Protein AF-A0ABD5DFQ3-F1 (afdb_monomer)

Structure (mmCIF, N/CA/C/O backbone):
data_AF-A0ABD5DFQ3-F1
#
_entry.id   AF-A0ABD5DFQ3-F1
#
loop_
_atom_site.group_PDB
_atom_site.id
_atom_site.type_symbol
_atom_site.label_atom_id
_atom_site.label_alt_id
_atom_site.label_comp_id
_atom_site.label_asym_id
_atom_site.label_entity_id
_atom_site.label_seq_id
_atom_site.pdbx_PDB_ins_code
_atom_site.Cartn_x
_atom_site.Cartn_y
_atom_site.Cartn_z
_atom_site.occupancy
_atom_site.B_iso_or_equiv
_atom_site.auth_seq_id
_atom_site.auth_comp_id
_atom_site.auth_asym_id
_atom_site.auth_atom_id
_atom_site.pdbx_PDB_model_num
ATOM 1 N N . MET A 1 1 ? -40.551 4.081 36.356 1.00 45.16 1 MET A N 1
ATOM 2 C CA . MET A 1 1 ? -39.791 3.061 35.598 1.00 45.16 1 MET A CA 1
ATOM 3 C C . MET A 1 1 ? -38.419 3.637 35.269 1.00 45.16 1 MET A C 1
ATOM 5 O O . MET A 1 1 ? -38.332 4.541 34.450 1.00 45.16 1 MET A O 1
ATOM 9 N N . THR A 1 2 ? -37.364 3.218 35.971 1.00 48.28 2 THR A N 1
ATOM 10 C CA . THR A 1 2 ? -35.997 3.707 35.734 1.00 48.28 2 THR A CA 1
ATOM 11 C C . THR A 1 2 ? -35.365 2.911 34.593 1.00 48.28 2 THR A C 1
ATOM 13 O O . THR A 1 2 ? -35.212 1.694 34.665 1.00 48.28 2 THR A O 1
ATOM 16 N N . ASN A 1 3 ? -35.047 3.597 33.496 1.00 50.91 3 ASN A N 1
ATOM 17 C CA . ASN A 1 3 ? -34.433 3.001 32.316 1.00 50.91 3 ASN A CA 1
ATOM 18 C C . ASN A 1 3 ? -32.959 2.700 32.644 1.00 50.91 3 ASN A C 1
ATOM 20 O O . ASN A 1 3 ? -32.135 3.614 32.719 1.00 50.91 3 ASN A O 1
ATOM 24 N N . LYS A 1 4 ? -32.627 1.433 32.925 1.00 52.06 4 LYS A N 1
ATOM 25 C CA . LYS A 1 4 ? -31.233 1.004 33.089 1.00 52.06 4 LYS A CA 1
ATOM 26 C C . LYS A 1 4 ? -30.548 1.134 31.728 1.00 52.06 4 LYS A C 1
ATOM 28 O O . LYS A 1 4 ? -30.730 0.286 30.862 1.00 52.06 4 LYS A O 1
ATOM 33 N N . LYS A 1 5 ? -29.755 2.192 31.536 1.00 56.19 5 LYS A N 1
ATOM 34 C CA . LYS A 1 5 ? -28.779 2.240 30.444 1.00 56.19 5 LYS A CA 1
ATOM 35 C C . LYS A 1 5 ? -27.750 1.148 30.717 1.00 56.19 5 LYS A C 1
ATOM 37 O O . LYS A 1 5 ? -26.864 1.325 31.545 1.00 56.19 5 LYS A O 1
ATOM 42 N N . THR A 1 6 ? -27.912 0.003 30.067 1.00 56.16 6 THR A N 1
ATOM 43 C CA . THR A 1 6 ? -26.912 -1.062 30.051 1.00 56.16 6 THR A CA 1
ATOM 44 C C . THR A 1 6 ? -25.659 -0.514 29.378 1.00 56.16 6 THR A C 1
ATOM 46 O O . THR A 1 6 ? -25.600 -0.396 28.155 1.00 56.16 6 THR A O 1
ATOM 49 N N . THR A 1 7 ? -24.669 -0.115 30.172 1.00 61.84 7 THR A N 1
ATOM 50 C CA . THR A 1 7 ? -23.345 0.264 29.680 1.00 61.84 7 THR A CA 1
ATOM 51 C C . THR A 1 7 ? -22.667 -1.013 29.189 1.00 61.84 7 THR A C 1
ATOM 53 O O . THR A 1 7 ? -22.130 -1.781 29.984 1.00 61.84 7 THR A O 1
ATOM 56 N N . ALA A 1 8 ? -22.781 -1.305 27.891 1.00 65.81 8 ALA A N 1
ATOM 57 C CA . ALA A 1 8 ? -22.115 -2.449 27.281 1.00 65.81 8 ALA A CA 1
ATOM 58 C C . ALA A 1 8 ? -20.598 -2.332 27.505 1.00 65.81 8 ALA A C 1
ATOM 60 O O . ALA A 1 8 ? -20.009 -1.281 27.244 1.00 65.81 8 ALA A O 1
ATOM 61 N N . ALA A 1 9 ? -19.981 -3.397 28.020 1.00 70.62 9 ALA A N 1
ATOM 62 C CA . ALA A 1 9 ? -18.538 -3.457 28.208 1.00 70.62 9 ALA A CA 1
ATOM 63 C C . ALA A 1 9 ? -17.818 -3.254 26.857 1.00 70.62 9 ALA A C 1
ATOM 65 O O . ALA A 1 9 ? -18.304 -3.745 25.833 1.00 70.62 9 ALA A O 1
ATOM 66 N N . PRO A 1 10 ? -16.680 -2.535 26.823 1.00 68.00 10 PRO A N 1
ATOM 67 C CA . PRO A 1 10 ? -15.919 -2.357 25.593 1.00 68.00 10 PRO A CA 1
ATOM 68 C C . PRO A 1 10 ? -15.482 -3.724 25.053 1.00 68.00 10 PRO A C 1
ATOM 70 O O . PRO A 1 10 ? -14.896 -4.527 25.776 1.00 68.00 10 PRO A O 1
ATOM 73 N N . LEU A 1 11 ? -15.796 -3.992 23.783 1.00 71.62 11 LEU A N 1
ATOM 74 C CA . LEU A 1 11 ? -15.444 -5.250 23.122 1.00 71.62 11 LEU A CA 1
ATOM 75 C C . LEU A 1 11 ? -13.910 -5.441 23.081 1.00 71.62 11 LEU A C 1
ATOM 77 O O . LEU A 1 11 ? -13.184 -4.452 22.925 1.00 71.62 11 LEU A O 1
ATOM 81 N N . PRO A 1 12 ? -13.401 -6.685 23.175 1.00 77.38 12 PRO A N 1
ATOM 82 C CA . PRO A 1 12 ? -11.977 -6.994 23.047 1.00 77.38 12 PRO A CA 1
ATOM 83 C C . PRO A 1 12 ? -11.408 -6.568 21.684 1.00 77.38 12 PRO A C 1
ATOM 85 O O . PRO A 1 12 ? -12.074 -6.655 20.653 1.00 77.38 12 PRO A O 1
ATOM 88 N N . LEU A 1 13 ? -10.136 -6.148 21.664 1.00 70.56 13 LEU A N 1
ATOM 89 C CA . LEU A 1 13 ? -9.475 -5.585 20.476 1.00 70.56 13 LEU A CA 1
ATOM 90 C C . LEU A 1 13 ? -9.475 -6.522 19.252 1.00 70.56 13 LEU A C 1
ATOM 92 O O . LEU A 1 13 ? -9.547 -6.050 18.118 1.00 70.56 13 LEU A O 1
ATOM 96 N N . TRP A 1 14 ? -9.458 -7.840 19.477 1.00 71.75 14 TRP A N 1
ATOM 97 C CA . TRP A 1 14 ? -9.527 -8.851 18.417 1.00 71.75 14 TRP A CA 1
ATOM 98 C C . TRP A 1 14 ? -10.852 -8.803 17.640 1.00 71.75 14 TRP A C 1
ATOM 100 O O . TRP A 1 14 ? -10.868 -9.063 16.444 1.00 71.75 14 TRP A O 1
ATOM 110 N N . GLN A 1 15 ? -11.975 -8.404 18.247 1.00 75.06 15 GLN A N 1
ATOM 111 C CA . GLN A 1 15 ? -13.241 -8.286 17.504 1.00 75.06 15 GLN A CA 1
ATOM 112 C C . GLN A 1 15 ? -13.232 -7.153 16.466 1.00 75.06 15 GLN A C 1
ATOM 114 O O . GL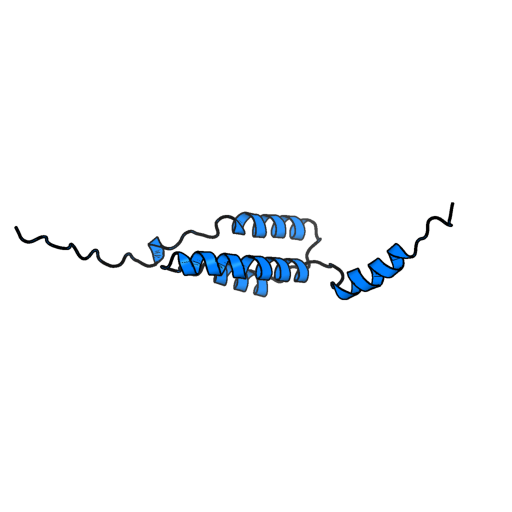N A 1 15 ? -14.053 -7.160 15.551 1.00 75.06 15 GLN A O 1
ATOM 119 N N . TYR A 1 16 ? -12.286 -6.212 16.558 1.00 72.25 16 TYR A N 1
ATOM 120 C CA . TYR A 1 16 ? -12.082 -5.171 15.544 1.00 72.25 16 TYR A CA 1
ATOM 121 C C . TYR A 1 16 ? -11.104 -5.595 14.438 1.00 72.25 16 TYR A C 1
ATOM 123 O O . TYR A 1 16 ? -10.872 -4.832 13.496 1.00 72.25 16 TYR A O 1
ATOM 131 N N . TRP A 1 17 ? -10.529 -6.802 14.509 1.00 73.81 17 TRP A N 1
ATOM 132 C CA . TRP A 1 17 ? -9.767 -7.362 13.398 1.00 73.81 17 TRP A CA 1
ATOM 133 C C . TRP A 1 17 ? -10.706 -7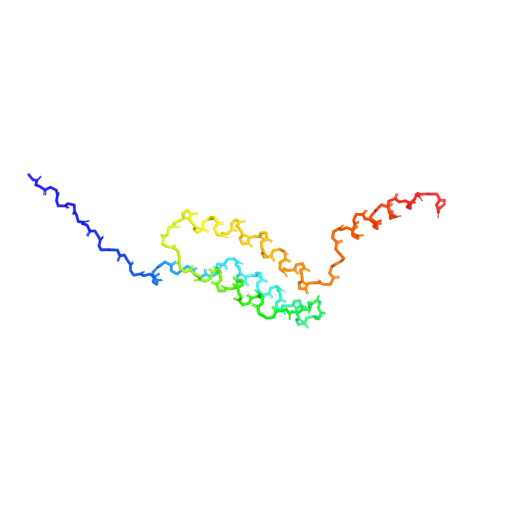.730 12.254 1.00 73.81 17 TRP A C 1
ATOM 135 O O . TRP A 1 17 ? -11.443 -8.708 12.305 1.00 73.81 17 TRP A O 1
ATOM 145 N N . ARG A 1 18 ? -10.651 -6.932 11.188 1.00 72.94 18 ARG A N 1
ATOM 146 C CA . ARG A 1 18 ? -11.404 -7.151 9.943 1.00 72.94 18 ARG A CA 1
ATOM 147 C C . ARG A 1 18 ? -10.559 -7.759 8.821 1.00 72.94 18 ARG A C 1
ATOM 149 O O . ARG A 1 18 ? -11.018 -7.864 7.689 1.00 72.94 18 ARG A O 1
ATOM 156 N N . GLY A 1 19 ? -9.323 -8.150 9.136 1.00 78.62 19 GLY A N 1
ATOM 157 C CA . GLY A 1 19 ? -8.350 -8.639 8.164 1.00 78.62 19 GLY A CA 1
ATOM 158 C C . GLY A 1 19 ? -7.912 -7.573 7.152 1.00 78.62 19 GLY A C 1
ATOM 159 O O . GLY A 1 19 ? -8.160 -6.376 7.319 1.00 78.62 19 GLY A O 1
ATOM 160 N N . LEU A 1 20 ? -7.240 -8.025 6.090 1.00 80.31 20 LEU A N 1
ATOM 161 C CA . LEU A 1 20 ? -6.732 -7.165 5.013 1.00 80.31 20 LEU A CA 1
ATOM 162 C C . LEU A 1 20 ? -7.818 -6.710 4.020 1.00 80.31 20 LEU A C 1
ATOM 164 O O . LEU A 1 20 ? -7.622 -5.728 3.305 1.00 80.31 20 LEU A O 1
ATOM 168 N N . GLY A 1 21 ? -8.953 -7.413 3.942 1.00 86.00 21 GLY A N 1
ATOM 169 C CA . GLY A 1 21 ? -9.992 -7.139 2.945 1.00 86.00 21 GLY A CA 1
ATOM 170 C C . GLY A 1 21 ? -9.438 -7.164 1.514 1.00 86.00 21 GLY A C 1
ATOM 171 O O . GLY A 1 21 ? -8.743 -8.107 1.131 1.00 86.00 21 GLY A O 1
ATOM 172 N N . GLY A 1 22 ? -9.705 -6.105 0.741 1.00 86.19 22 GLY A N 1
ATOM 173 C CA . GLY A 1 22 ? -9.238 -5.959 -0.646 1.00 86.19 22 GLY A CA 1
ATOM 174 C C . GLY A 1 22 ? -7.713 -5.919 -0.819 1.00 86.19 22 GLY A C 1
ATOM 175 O O . GLY A 1 22 ? -7.217 -6.235 -1.897 1.00 86.19 22 GLY A O 1
ATOM 176 N N . TRP A 1 23 ? -6.946 -5.630 0.239 1.00 90.88 23 TRP A N 1
ATOM 177 C CA . TRP A 1 23 ? -5.480 -5.651 0.183 1.00 90.88 23 TRP A CA 1
ATOM 178 C C . TRP A 1 23 ? -4.899 -7.047 -0.069 1.00 90.88 23 TRP A C 1
ATOM 180 O O . TRP A 1 23 ? -3.777 -7.151 -0.554 1.00 90.88 23 TRP A O 1
ATOM 190 N N . ASN A 1 24 ? -5.653 -8.122 0.189 1.00 91.69 24 ASN A N 1
ATOM 191 C CA . ASN A 1 24 ? -5.220 -9.472 -0.185 1.00 91.69 24 ASN A CA 1
ATOM 192 C C . ASN A 1 24 ? -4.988 -9.590 -1.697 1.00 91.69 24 ASN A C 1
ATOM 194 O O . ASN A 1 24 ? -3.995 -10.173 -2.122 1.00 91.69 2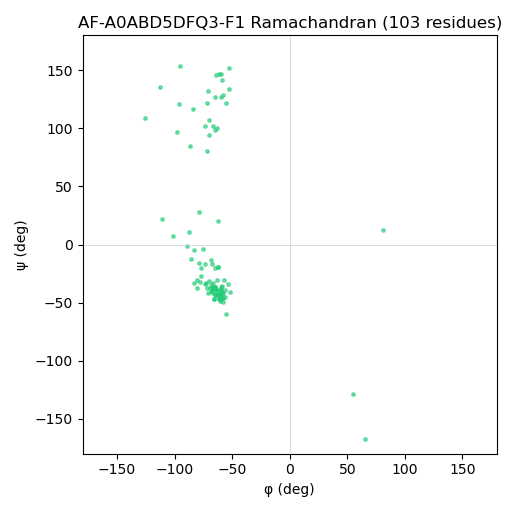4 ASN A O 1
ATOM 198 N N . PHE A 1 25 ? -5.867 -8.987 -2.506 1.00 92.62 25 PHE A N 1
ATOM 199 C CA . PHE A 1 25 ? -5.728 -8.994 -3.960 1.00 92.62 25 PHE A CA 1
ATOM 200 C C . PHE A 1 25 ? -4.457 -8.259 -4.405 1.00 92.62 25 PHE A C 1
ATOM 202 O O . PHE A 1 25 ? -3.733 -8.752 -5.262 1.00 92.62 25 PHE A O 1
ATOM 209 N N . TYR A 1 26 ? -4.130 -7.133 -3.761 1.00 91.69 26 TYR A N 1
ATOM 210 C CA . TYR A 1 26 ? -2.887 -6.399 -4.013 1.00 91.69 26 TYR A CA 1
ATOM 211 C C . TYR A 1 26 ? -1.640 -7.269 -3.786 1.00 91.69 26 TYR A C 1
ATOM 213 O O . TYR A 1 26 ? -0.775 -7.343 -4.659 1.00 91.69 26 TYR A O 1
ATOM 221 N N . PHE A 1 27 ? -1.555 -7.965 -2.646 1.00 92.62 27 PHE A N 1
ATOM 222 C CA . PHE A 1 27 ? -0.419 -8.849 -2.369 1.00 92.62 27 PHE A CA 1
ATOM 223 C C . PHE A 1 27 ? -0.386 -10.061 -3.308 1.00 92.62 27 PHE A C 1
ATOM 225 O O . PHE A 1 27 ? 0.694 -10.438 -3.749 1.00 92.62 27 PHE A O 1
ATOM 232 N N . LEU A 1 28 ? -1.539 -10.627 -3.682 1.00 94.38 28 LEU A N 1
ATOM 233 C CA . LEU A 1 28 ? -1.613 -11.713 -4.668 1.00 94.38 28 LEU A CA 1
ATOM 234 C C . LEU A 1 28 ? -1.077 -11.289 -6.038 1.00 94.38 28 LEU A C 1
ATOM 236 O O . LEU A 1 28 ? -0.260 -12.001 -6.617 1.00 94.38 28 LEU A O 1
ATOM 240 N N . VAL A 1 29 ? -1.486 -10.118 -6.533 1.00 92.50 29 VAL A N 1
ATOM 241 C CA . VAL A 1 29 ? -0.973 -9.565 -7.794 1.00 92.50 29 VAL A CA 1
ATOM 242 C C . VAL A 1 29 ? 0.535 -9.332 -7.702 1.00 92.50 29 VAL A C 1
ATOM 244 O O . VAL A 1 29 ? 1.263 -9.718 -8.615 1.00 92.50 29 VAL A O 1
ATOM 247 N N . LYS A 1 30 ? 1.031 -8.781 -6.585 1.00 90.94 30 LYS A N 1
ATOM 248 C CA . LYS A 1 30 ? 2.477 -8.657 -6.355 1.00 90.94 30 LYS A CA 1
ATOM 249 C C . LYS A 1 30 ? 3.189 -10.004 -6.389 1.00 90.94 30 LYS A C 1
ATOM 251 O O . LYS A 1 30 ? 4.213 -10.115 -7.049 1.00 90.94 30 LYS A O 1
ATOM 256 N N . PHE A 1 31 ? 2.669 -11.029 -5.721 1.00 93.25 31 PHE A N 1
ATOM 257 C CA . PHE A 1 31 ? 3.294 -12.350 -5.735 1.00 93.25 31 PHE A CA 1
ATOM 258 C C . PHE A 1 31 ? 3.300 -12.975 -7.132 1.00 93.25 31 PHE A C 1
ATOM 260 O O . PHE A 1 31 ? 4.309 -13.557 -7.520 1.00 93.25 31 PHE A O 1
ATOM 267 N N . ALA A 1 32 ? 2.231 -12.801 -7.912 1.00 93.00 32 ALA A N 1
ATOM 268 C CA . ALA A 1 32 ? 2.189 -13.251 -9.302 1.00 93.00 32 ALA A CA 1
ATOM 269 C C . ALA A 1 32 ? 3.243 -12.537 -10.171 1.00 93.00 32 ALA A C 1
ATOM 271 O O . ALA A 1 32 ? 3.947 -13.182 -10.944 1.00 93.00 32 ALA A O 1
ATOM 272 N N . LEU A 1 33 ? 3.399 -11.219 -10.010 1.00 90.38 33 LEU A N 1
ATOM 273 C CA . LEU A 1 33 ? 4.409 -10.436 -10.732 1.00 90.38 33 LEU A CA 1
ATOM 274 C C . LEU A 1 33 ? 5.838 -10.757 -10.286 1.00 90.38 33 LEU A C 1
ATOM 276 O O . LEU A 1 33 ? 6.739 -10.806 -11.120 1.00 90.38 33 LEU A O 1
ATOM 280 N N . LEU A 1 34 ? 6.044 -10.999 -8.990 1.00 90.56 34 LEU A N 1
ATOM 281 C CA . LEU A 1 34 ? 7.317 -11.464 -8.448 1.00 90.56 34 LEU A CA 1
ATOM 282 C C . LEU A 1 34 ? 7.688 -12.827 -9.033 1.00 90.56 34 LEU A C 1
ATOM 284 O O . LEU A 1 34 ? 8.813 -13.006 -9.485 1.00 90.56 34 LEU A O 1
ATOM 288 N N . TRP A 1 35 ? 6.734 -13.760 -9.079 1.00 89.69 35 TRP A N 1
ATOM 289 C CA . TRP A 1 35 ? 6.925 -15.070 -9.699 1.00 89.69 35 TRP A CA 1
ATOM 290 C C . TRP A 1 35 ? 7.280 -14.959 -11.185 1.00 89.69 35 TRP A C 1
ATOM 292 O O . TRP A 1 35 ? 8.147 -15.677 -11.674 1.00 89.69 35 TRP A O 1
ATOM 302 N N . ALA A 1 36 ? 6.645 -14.029 -11.898 1.00 89.88 36 ALA A N 1
ATOM 303 C CA . ALA A 1 36 ? 6.940 -13.744 -13.298 1.00 89.88 36 ALA A CA 1
ATOM 304 C C . ALA A 1 36 ? 8.251 -12.955 -13.518 1.00 89.88 36 ALA A C 1
ATOM 306 O O . ALA A 1 36 ? 8.638 -12.736 -14.662 1.00 89.88 36 ALA A O 1
ATOM 307 N N . GLY A 1 37 ? 8.943 -12.537 -12.451 1.00 85.69 37 GLY A N 1
ATOM 308 C CA . GLY A 1 37 ? 10.227 -11.834 -12.527 1.00 85.69 37 GLY A CA 1
ATOM 309 C C . GLY A 1 37 ? 10.137 -10.329 -12.811 1.00 85.69 37 GLY A C 1
ATOM 310 O O . GLY A 1 37 ? 11.156 -9.710 -13.099 1.00 85.69 37 GLY A O 1
ATOM 311 N N . TYR A 1 38 ? 8.950 -9.719 -12.717 1.00 84.50 38 TYR A N 1
ATOM 312 C CA . TYR A 1 38 ? 8.746 -8.288 -13.003 1.00 84.50 38 TYR A CA 1
ATOM 313 C C . TYR A 1 38 ? 9.013 -7.358 -11.812 1.00 84.50 38 TYR A C 1
ATOM 315 O O . TYR A 1 38 ? 9.082 -6.140 -11.987 1.00 84.50 38 TYR A O 1
ATOM 323 N N . LEU A 1 39 ? 9.139 -7.905 -10.601 1.00 87.94 39 LEU A N 1
ATOM 324 C CA . LEU A 1 39 ? 9.367 -7.125 -9.386 1.00 87.94 39 LEU A CA 1
ATOM 325 C C . LEU A 1 39 ? 10.754 -7.390 -8.806 1.00 87.94 39 LEU A C 1
ATOM 327 O O . LEU A 1 39 ? 11.160 -8.537 -8.629 1.00 87.94 39 LEU A O 1
ATOM 331 N N . ASN A 1 40 ? 11.436 -6.317 -8.414 1.00 86.31 40 ASN A N 1
ATOM 332 C CA . ASN A 1 40 ? 12.529 -6.373 -7.454 1.00 86.31 40 ASN A CA 1
ATOM 333 C C . ASN A 1 40 ? 11.921 -6.277 -6.046 1.00 86.31 40 ASN A C 1
ATOM 335 O O . ASN A 1 40 ? 11.719 -5.194 -5.500 1.00 86.31 40 ASN A O 1
ATOM 339 N N . PHE A 1 41 ? 11.494 -7.417 -5.504 1.00 87.38 41 PHE A N 1
ATOM 340 C CA . PHE A 1 41 ? 10.687 -7.440 -4.286 1.00 87.38 41 PHE A CA 1
ATOM 341 C C . PHE A 1 41 ? 11.498 -7.079 -3.039 1.00 87.38 41 PHE A C 1
ATOM 343 O O . PHE A 1 41 ? 12.435 -7.788 -2.674 1.00 87.38 41 PHE A O 1
ATOM 350 N N . HIS A 1 42 ? 11.066 -6.033 -2.328 1.00 89.31 42 HIS A N 1
ATOM 351 C CA . HIS A 1 42 ? 11.642 -5.636 -1.045 1.00 89.31 42 HIS A CA 1
ATOM 352 C 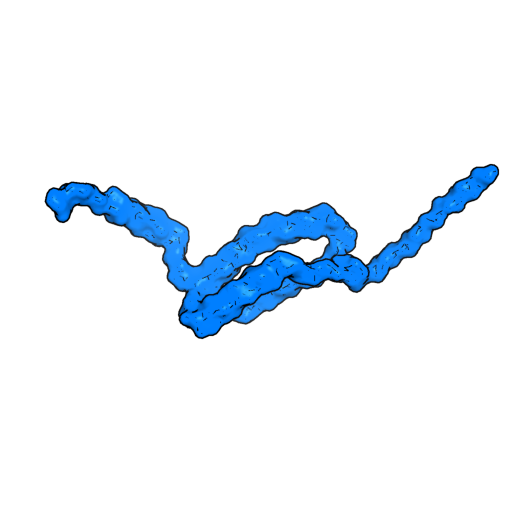C . HIS A 1 42 ? 10.792 -6.176 0.119 1.00 89.31 42 HIS A C 1
ATOM 354 O O . HIS A 1 42 ? 9.803 -5.540 0.512 1.00 89.31 42 HIS A O 1
ATOM 360 N N . PRO A 1 43 ? 11.150 -7.326 0.724 1.00 88.75 43 PRO A N 1
ATOM 361 C CA . PRO A 1 43 ? 10.317 -7.974 1.737 1.00 88.75 43 PRO A CA 1
ATOM 362 C C . PRO A 1 43 ? 10.090 -7.087 2.963 1.00 88.75 43 PRO A C 1
ATOM 364 O O . PRO A 1 43 ? 8.974 -7.015 3.467 1.00 88.7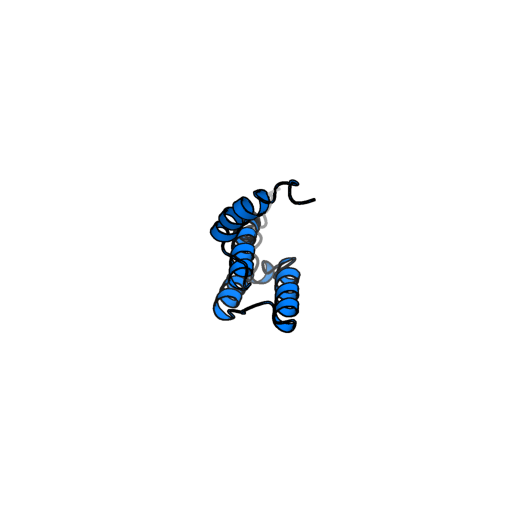5 43 PRO A O 1
ATOM 367 N N . MET A 1 44 ? 11.116 -6.357 3.411 1.00 92.94 44 MET A N 1
ATOM 368 C CA . MET A 1 44 ? 11.041 -5.527 4.617 1.00 92.94 44 MET A CA 1
ATOM 369 C C . MET A 1 44 ? 9.964 -4.437 4.505 1.00 92.94 44 MET A C 1
ATOM 371 O O . MET A 1 44 ? 9.115 -4.311 5.384 1.00 92.94 44 MET A O 1
ATOM 375 N N . LEU A 1 45 ? 9.946 -3.685 3.399 1.00 90.44 45 LEU A N 1
ATOM 376 C CA . LEU A 1 45 ? 8.973 -2.608 3.186 1.00 90.44 45 LEU A CA 1
ATOM 377 C C . LEU A 1 45 ? 7.548 -3.154 3.011 1.00 90.44 45 LEU A C 1
ATOM 379 O O . LEU A 1 45 ? 6.595 -2.596 3.556 1.00 90.44 45 LEU A O 1
ATOM 383 N N . ASN A 1 46 ? 7.404 -4.283 2.314 1.00 92.19 46 ASN A N 1
ATOM 384 C CA . ASN A 1 46 ? 6.119 -4.963 2.155 1.00 92.19 46 ASN A CA 1
ATOM 3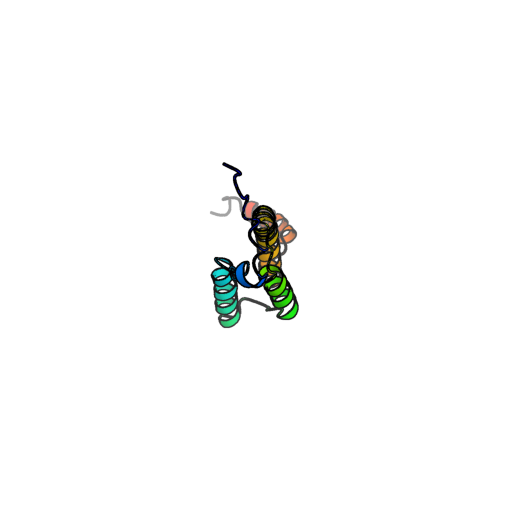85 C C . ASN A 1 46 ? 5.574 -5.503 3.484 1.00 92.19 46 ASN A C 1
ATOM 387 O O . ASN A 1 46 ? 4.372 -5.407 3.726 1.00 92.19 46 ASN A O 1
ATOM 391 N N . LEU A 1 47 ? 6.439 -6.002 4.372 1.00 92.00 47 LEU A N 1
ATOM 392 C CA . LEU A 1 47 ? 6.054 -6.438 5.715 1.00 92.00 47 LEU A CA 1
ATOM 393 C C . LEU A 1 47 ? 5.644 -5.268 6.609 1.00 92.00 47 LEU A C 1
ATOM 395 O O . LEU A 1 47 ? 4.645 -5.375 7.315 1.00 92.00 47 LEU A O 1
ATOM 399 N N . VAL A 1 48 ? 6.359 -4.141 6.555 1.00 92.62 48 VAL A N 1
ATOM 400 C CA . VAL A 1 48 ? 5.965 -2.920 7.280 1.00 92.62 48 VAL A CA 1
ATOM 401 C C . VAL A 1 48 ? 4.592 -2.440 6.805 1.00 92.62 48 VAL A C 1
ATOM 403 O O . VAL A 1 48 ? 3.728 -2.122 7.624 1.00 92.62 48 VAL A O 1
ATOM 406 N N . PHE A 1 49 ? 4.352 -2.452 5.492 1.00 93.06 49 PHE A N 1
ATOM 407 C CA . PHE A 1 49 ? 3.051 -2.097 4.933 1.00 93.06 49 PHE A CA 1
ATOM 408 C C . PHE A 1 49 ? 1.946 -3.079 5.346 1.00 93.06 49 PHE A C 1
ATOM 410 O O . PHE A 1 49 ? 0.857 -2.663 5.744 1.00 93.06 49 PHE A O 1
ATOM 417 N N . LEU A 1 50 ? 2.233 -4.381 5.324 1.00 91.88 50 LEU A N 1
ATOM 418 C CA . LEU A 1 50 ? 1.313 -5.413 5.793 1.00 91.88 50 LEU A CA 1
ATOM 419 C C . LEU A 1 50 ? 0.971 -5.224 7.276 1.00 91.88 50 LEU A C 1
ATOM 421 O O . LEU A 1 50 ? -0.204 -5.247 7.639 1.00 91.88 50 LEU A O 1
ATOM 425 N N . ALA A 1 51 ? 1.978 -4.989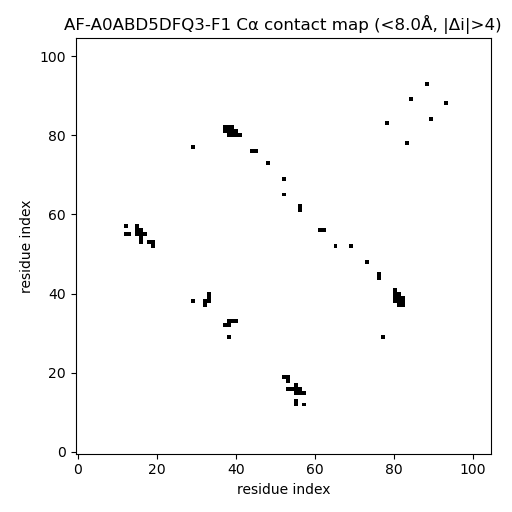 8.120 1.00 89.75 51 ALA A N 1
ATOM 426 C CA . ALA A 1 51 ? 1.799 -4.736 9.543 1.00 89.75 51 ALA A CA 1
ATOM 427 C C . ALA A 1 51 ? 0.912 -3.507 9.769 1.00 89.75 51 ALA A C 1
ATOM 429 O O . ALA A 1 51 ? -0.051 -3.589 10.528 1.00 89.75 51 ALA A O 1
ATOM 430 N N . PHE A 1 52 ? 1.163 -2.413 9.041 1.00 88.75 52 PHE A N 1
ATOM 431 C CA . PHE A 1 52 ? 0.333 -1.207 9.063 1.00 88.75 52 PHE A CA 1
ATOM 432 C C . PHE A 1 52 ? -1.141 -1.489 8.717 1.00 88.75 52 PHE A C 1
ATOM 434 O O . PHE A 1 52 ? -2.050 -0.946 9.351 1.00 88.75 52 PHE A O 1
ATOM 441 N N . LEU A 1 53 ? -1.404 -2.373 7.751 1.00 88.12 53 LEU A N 1
ATOM 442 C CA . LEU A 1 53 ? -2.762 -2.784 7.383 1.00 88.12 53 LEU A CA 1
ATOM 443 C C . LEU A 1 53 ? -3.424 -3.697 8.424 1.00 88.12 53 LEU A C 1
ATOM 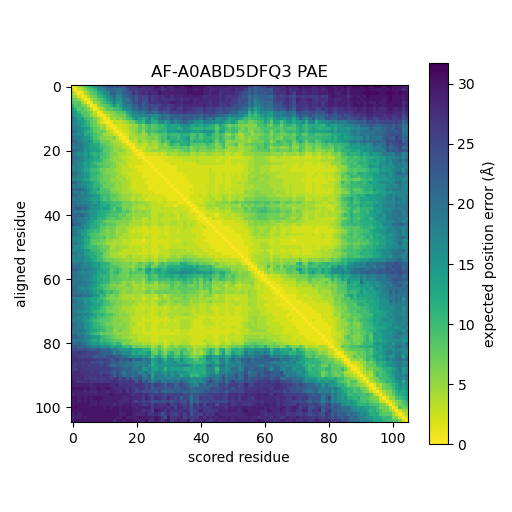445 O O . LEU A 1 53 ? -4.645 -3.630 8.604 1.00 88.12 53 LEU A O 1
ATOM 449 N N . LEU A 1 54 ? -2.641 -4.532 9.109 1.00 86.88 54 LEU A N 1
ATOM 450 C CA . LEU A 1 54 ? -3.120 -5.508 10.090 1.00 86.88 54 LEU A CA 1
ATOM 451 C C . LEU A 1 54 ? -3.449 -4.885 11.456 1.00 86.88 54 LEU A C 1
ATOM 453 O O . LEU A 1 54 ? -4.138 -5.515 12.258 1.00 86.88 54 LEU A O 1
ATOM 457 N N . VAL A 1 55 ? -2.981 -3.663 11.740 1.00 84.75 55 VAL A N 1
ATOM 458 C CA . VAL A 1 55 ? -3.252 -2.992 13.021 1.00 84.75 55 VAL A CA 1
ATOM 459 C C . VAL A 1 55 ? -4.775 -2.913 13.274 1.00 84.75 55 VAL A C 1
ATOM 461 O O . VAL A 1 55 ? -5.495 -2.321 12.455 1.00 84.75 55 VAL A O 1
ATOM 464 N N . PRO A 1 56 ? -5.287 -3.481 14.395 1.00 75.56 56 PRO A N 1
ATOM 465 C CA . PRO A 1 56 ? -6.682 -3.326 14.808 1.00 75.56 56 PRO A CA 1
ATOM 466 C C . PRO A 1 56 ? -6.960 -1.862 15.143 1.00 75.56 56 PRO A C 1
ATOM 468 O O . PRO A 1 56 ? -6.269 -1.288 15.983 1.00 75.56 56 PRO A O 1
ATOM 471 N N . ILE A 1 57 ? -7.994 -1.256 14.552 1.00 77.44 57 ILE A N 1
ATOM 472 C CA . ILE A 1 57 ? -8.388 0.116 14.897 1.00 77.44 57 ILE A CA 1
ATOM 473 C C . ILE A 1 57 ? -9.870 0.155 15.289 1.00 77.44 57 ILE A C 1
ATOM 475 O O . ILE A 1 57 ? -10.721 0.091 14.422 1.00 77.44 57 ILE A O 1
ATOM 479 N N . PRO A 1 58 ? -10.237 0.363 16.563 1.00 68.56 58 PRO A N 1
ATOM 480 C CA . PRO A 1 58 ? -11.641 0.285 16.993 1.00 68.56 58 PRO A CA 1
ATOM 481 C C . PRO A 1 58 ? -12.593 1.309 16.345 1.00 68.56 58 PRO A C 1
ATOM 483 O O . PRO A 1 58 ? -13.810 1.151 16.391 1.00 68.56 58 PRO A O 1
ATOM 486 N N . ARG A 1 59 ? -12.065 2.403 15.775 1.00 77.56 59 ARG A N 1
ATOM 487 C CA . ARG A 1 59 ? -12.859 3.504 15.202 1.00 77.56 59 ARG A CA 1
ATOM 488 C C . ARG A 1 59 ? -13.039 3.351 13.689 1.00 77.56 59 ARG A C 1
ATOM 490 O O . ARG A 1 59 ? -12.077 3.483 12.934 1.00 77.56 59 ARG A O 1
ATOM 497 N N . GLU A 1 60 ? -14.294 3.273 13.244 1.00 74.44 60 GLU A N 1
ATOM 498 C CA . GLU A 1 60 ? -14.690 3.223 11.820 1.00 74.44 60 GLU A CA 1
ATOM 499 C C . GLU A 1 60 ? -14.079 4.342 10.960 1.00 74.44 60 GLU A C 1
ATOM 501 O O . GLU A 1 60 ? -13.627 4.120 9.836 1.00 74.44 60 GLU A O 1
ATOM 506 N N . LYS A 1 61 ? -14.026 5.571 11.493 1.00 80.19 61 LYS A N 1
ATOM 507 C CA . LYS A 1 61 ? -13.464 6.722 10.768 1.00 80.19 61 LYS A CA 1
ATOM 508 C C . LYS A 1 61 ? -11.963 6.562 10.511 1.00 80.19 61 LYS A C 1
ATOM 510 O O . LYS A 1 61 ? -11.511 6.833 9.402 1.00 80.19 61 LYS A O 1
ATOM 515 N N . LEU A 1 62 ? -11.205 6.081 11.501 1.00 80.06 62 LEU A N 1
ATOM 516 C CA . LEU A 1 62 ? -9.771 5.825 11.330 1.00 80.06 62 LEU A CA 1
ATOM 517 C C . LEU A 1 62 ? -9.526 4.665 10.367 1.00 80.06 62 LEU A C 1
ATOM 519 O O . LEU A 1 62 ? -8.579 4.725 9.592 1.00 80.06 62 LEU A O 1
ATOM 523 N N . HIS A 1 63 ? -10.389 3.647 10.360 1.00 79.81 63 HIS A N 1
ATOM 524 C CA . HIS A 1 63 ? -10.308 2.587 9.358 1.00 79.81 63 HIS A CA 1
ATOM 525 C C . HIS A 1 63 ? -10.432 3.129 7.934 1.00 79.81 63 HIS A C 1
ATOM 527 O O . HIS A 1 63 ? -9.666 2.723 7.060 1.00 79.81 63 HIS A O 1
ATOM 533 N N . ARG A 1 64 ? -11.365 4.056 7.688 1.00 83.00 64 ARG A N 1
ATOM 534 C CA . ARG A 1 64 ? -11.517 4.672 6.365 1.00 83.00 64 ARG A CA 1
ATOM 535 C C . ARG A 1 64 ? -10.290 5.511 6.003 1.00 83.00 64 ARG A C 1
ATOM 537 O O . ARG A 1 64 ? -9.746 5.325 4.921 1.00 83.00 64 ARG A O 1
ATOM 544 N N . ILE A 1 65 ? -9.813 6.357 6.920 1.00 85.31 65 ILE A N 1
ATOM 545 C CA . ILE A 1 65 ? -8.599 7.172 6.722 1.00 85.31 65 ILE A CA 1
ATOM 546 C C . ILE A 1 65 ? -7.379 6.286 6.435 1.00 85.31 65 ILE A C 1
ATOM 548 O O . ILE A 1 65 ? -6.617 6.578 5.518 1.00 85.31 65 ILE A O 1
ATOM 552 N N . ARG A 1 66 ? -7.230 5.160 7.145 1.00 86.81 66 ARG A N 1
ATOM 553 C CA . ARG A 1 66 ? -6.158 4.190 6.894 1.00 86.81 66 ARG A CA 1
ATOM 554 C C . ARG A 1 66 ? -6.174 3.708 5.451 1.00 86.81 66 ARG A C 1
ATOM 556 O O . ARG A 1 66 ? -5.118 3.655 4.847 1.00 86.81 66 ARG A O 1
ATOM 563 N N . HIS A 1 67 ? -7.337 3.374 4.892 1.00 86.19 67 HIS A N 1
ATOM 564 C CA . HIS A 1 67 ? -7.417 2.939 3.494 1.00 86.19 67 HIS A CA 1
ATOM 565 C C . HIS A 1 67 ? -7.091 4.077 2.527 1.00 86.19 67 HIS A C 1
ATOM 567 O O . HIS A 1 67 ? -6.354 3.852 1.575 1.00 86.19 67 HIS A O 1
ATOM 573 N N . TRP A 1 68 ? -7.554 5.298 2.807 1.00 89.25 68 TRP A N 1
ATOM 574 C CA . TRP A 1 68 ? -7.202 6.475 2.008 1.00 89.25 68 TRP A CA 1
ATOM 575 C C . TRP A 1 68 ? -5.701 6.755 1.969 1.00 89.25 68 TRP A C 1
ATOM 577 O O . TRP A 1 68 ? -5.208 7.156 0.926 1.00 89.25 68 TRP A O 1
ATOM 587 N N . ILE A 1 69 ? -4.979 6.523 3.069 1.00 89.06 69 ILE A N 1
ATOM 588 C CA . ILE A 1 69 ? -3.514 6.655 3.125 1.00 89.06 69 ILE A CA 1
ATOM 589 C C . ILE A 1 69 ? -2.833 5.416 2.537 1.00 89.06 69 ILE A C 1
ATOM 591 O O . ILE A 1 69 ? -1.820 5.522 1.854 1.00 89.06 69 ILE A O 1
ATOM 595 N N . ALA A 1 70 ? -3.390 4.230 2.771 1.00 90.19 70 ALA A N 1
ATOM 596 C CA . ALA A 1 70 ? -2.817 2.986 2.290 1.00 90.19 70 ALA A CA 1
ATOM 597 C C . ALA A 1 70 ? -2.857 2.886 0.764 1.00 90.19 70 ALA A C 1
ATOM 599 O O . ALA A 1 70 ? -1.928 2.328 0.204 1.00 90.19 70 ALA A O 1
ATOM 600 N N . ILE A 1 71 ? -3.874 3.437 0.089 1.00 91.12 71 ILE A N 1
ATOM 601 C CA . ILE A 1 71 ? -3.960 3.462 -1.382 1.00 91.12 71 ILE A CA 1
ATOM 602 C C . ILE A 1 71 ? -2.713 4.107 -2.017 1.00 91.12 71 ILE A C 1
ATOM 604 O O . ILE A 1 71 ? -2.019 3.403 -2.751 1.00 91.12 71 ILE A O 1
ATOM 608 N N . PRO A 1 72 ? -2.370 5.383 -1.737 1.00 92.88 72 PRO A N 1
ATOM 609 C CA . PRO A 1 72 ? -1.179 6.003 -2.303 1.00 92.88 72 PRO A CA 1
ATOM 610 C C . PRO A 1 72 ? 0.104 5.331 -1.809 1.00 92.88 72 PRO A C 1
ATOM 612 O O . PRO A 1 72 ? 1.020 5.145 -2.604 1.00 92.88 72 PRO A O 1
ATOM 615 N N . LEU A 1 73 ? 0.166 4.894 -0.544 1.00 91.44 73 LEU A N 1
ATOM 616 C CA . LEU A 1 73 ? 1.346 4.199 -0.019 1.00 91.44 73 LEU A CA 1
ATOM 617 C C . LEU A 1 73 ? 1.593 2.862 -0.736 1.00 91.44 73 LEU A C 1
ATOM 619 O O . LEU A 1 73 ? 2.720 2.542 -1.099 1.00 91.44 73 LEU A O 1
ATOM 623 N N . GLY A 1 74 ? 0.530 2.095 -0.973 1.00 91.19 74 GLY A N 1
ATOM 624 C CA . GLY A 1 74 ? 0.565 0.827 -1.689 1.00 91.19 74 GLY A CA 1
ATOM 625 C C . GLY A 1 74 ? 0.935 1.017 -3.157 1.00 91.19 74 GLY A C 1
ATOM 626 O O . GLY A 1 74 ? 1.699 0.216 -3.692 1.00 91.19 74 GLY A O 1
ATOM 627 N N . PHE A 1 75 ? 0.462 2.091 -3.793 1.00 90.75 75 PHE A N 1
ATOM 628 C CA . PHE A 1 75 ? 0.870 2.448 -5.153 1.00 90.75 75 PHE A CA 1
ATOM 629 C C . PHE A 1 75 ? 2.349 2.833 -5.222 1.00 90.75 75 PHE A C 1
ATOM 631 O O . PHE A 1 75 ? 3.072 2.304 -6.060 1.00 90.75 75 PHE A O 1
ATOM 638 N N . ALA A 1 76 ? 2.817 3.685 -4.307 1.00 89.25 76 ALA A N 1
ATOM 639 C CA . ALA A 1 76 ? 4.219 4.088 -4.229 1.00 89.25 76 ALA A CA 1
ATOM 640 C C . ALA A 1 76 ? 5.138 2.885 -3.975 1.00 89.25 76 ALA A C 1
ATOM 642 O O . ALA A 1 76 ? 6.150 2.720 -4.649 1.00 89.25 76 ALA A O 1
ATOM 643 N N . LEU A 1 77 ? 4.753 1.999 -3.052 1.00 90.31 77 LEU A N 1
ATOM 644 C CA . LEU A 1 77 ? 5.507 0.785 -2.763 1.00 90.31 77 LEU A CA 1
ATOM 645 C C . LEU A 1 77 ? 5.503 -0.191 -3.947 1.00 90.31 77 LEU A C 1
ATOM 647 O O . LEU A 1 77 ? 6.502 -0.846 -4.212 1.00 90.31 77 LEU A O 1
ATOM 651 N N . PHE A 1 78 ? 4.382 -0.305 -4.663 1.00 90.56 78 PHE A N 1
ATOM 652 C CA . PHE A 1 78 ? 4.307 -1.111 -5.881 1.00 90.56 78 PHE A CA 1
ATOM 653 C C . PHE A 1 78 ? 5.211 -0.553 -6.981 1.00 90.56 78 PHE A C 1
ATOM 655 O O . PHE A 1 78 ? 5.941 -1.312 -7.611 1.00 90.56 78 PHE A O 1
ATOM 662 N N . TRP A 1 79 ? 5.203 0.768 -7.168 1.00 87.06 79 TRP A N 1
ATOM 663 C CA . TRP A 1 79 ? 6.081 1.448 -8.114 1.00 87.06 79 TRP A CA 1
ATOM 664 C C . TRP A 1 79 ? 7.551 1.229 -7.767 1.00 87.06 79 TRP A C 1
ATOM 666 O O . TRP A 1 79 ? 8.330 0.898 -8.648 1.00 87.06 79 TRP A O 1
ATOM 676 N N . HIS A 1 80 ? 7.906 1.345 -6.486 1.00 86.69 80 HIS A N 1
ATOM 677 C CA . HIS A 1 80 ? 9.263 1.122 -5.993 1.00 86.69 80 HIS A CA 1
ATOM 678 C C . HIS A 1 80 ? 9.744 -0.324 -6.186 1.00 86.69 80 HIS A C 1
ATOM 680 O O . HIS A 1 80 ? 10.906 -0.552 -6.501 1.00 86.69 80 HIS A O 1
ATOM 686 N N . ASP A 1 81 ? 8.863 -1.310 -6.000 1.00 85.75 81 ASP A N 1
ATOM 687 C CA . ASP A 1 81 ? 9.201 -2.714 -6.262 1.00 85.75 81 ASP A CA 1
ATOM 688 C C . ASP A 1 81 ? 9.276 -3.029 -7.767 1.00 85.75 81 ASP A C 1
ATOM 690 O O . ASP A 1 81 ? 9.818 -4.065 -8.152 1.00 85.75 81 ASP A O 1
ATOM 694 N N . THR A 1 82 ? 8.728 -2.170 -8.629 1.00 83.00 82 THR A N 1
ATOM 695 C CA . THR A 1 82 ? 8.764 -2.354 -10.083 1.00 83.00 82 THR A CA 1
ATOM 696 C C . THR A 1 82 ? 9.941 -1.591 -10.684 1.00 83.00 82 THR A C 1
ATOM 698 O O . THR A 1 82 ? 10.374 -0.561 -10.186 1.00 83.00 82 THR A O 1
ATOM 701 N N . TRP A 1 83 ? 10.433 -2.058 -11.826 1.00 67.44 83 TRP A N 1
ATOM 702 C CA . TRP A 1 83 ? 11.496 -1.408 -12.595 1.00 67.44 83 TRP A CA 1
ATOM 703 C C . TRP A 1 83 ? 10.967 -0.219 -13.420 1.00 67.44 83 TRP A C 1
ATOM 705 O O . TRP A 1 83 ? 11.474 0.065 -14.506 1.00 67.44 83 TRP A O 1
ATOM 715 N N . LEU A 1 84 ? 9.888 0.432 -12.969 1.00 69.62 84 LEU A N 1
ATOM 716 C CA . LEU A 1 84 ? 9.241 1.479 -13.749 1.00 69.62 84 LEU A CA 1
ATOM 717 C C . LEU A 1 84 ? 10.130 2.731 -13.781 1.00 69.62 84 LEU A C 1
ATOM 719 O O . LEU A 1 84 ? 10.594 3.171 -12.725 1.00 69.62 84 LEU A O 1
ATOM 723 N N . PRO A 1 85 ? 10.344 3.330 -14.969 1.00 63.03 85 PRO A N 1
ATOM 724 C CA . PRO A 1 85 ? 11.041 4.603 -15.092 1.00 63.03 85 PRO A CA 1
ATOM 725 C C . PRO A 1 85 ? 10.394 5.637 -14.162 1.00 63.03 85 PRO A C 1
ATOM 727 O O . PRO A 1 85 ? 9.169 5.733 -14.110 1.00 63.03 85 PRO A O 1
ATOM 730 N N . GLY A 1 86 ? 11.195 6.399 -13.407 1.00 66.19 86 GLY A N 1
ATOM 731 C CA . GLY A 1 86 ? 10.681 7.456 -12.528 1.00 66.19 86 GLY A CA 1
ATOM 732 C C . GLY A 1 86 ? 9.759 8.421 -13.290 1.00 66.19 86 GLY A C 1
ATOM 733 O O . GLY A 1 86 ? 9.931 8.585 -14.505 1.00 66.19 86 GLY A O 1
ATOM 734 N N . PRO A 1 87 ? 8.777 9.063 -12.634 1.00 63.34 87 PRO A N 1
ATOM 735 C CA . PRO A 1 87 ? 7.822 9.938 -13.314 1.00 63.34 87 PRO A CA 1
ATOM 736 C C . PRO A 1 87 ? 8.518 11.022 -14.154 1.00 63.34 87 PRO A C 1
ATOM 738 O O . PRO A 1 87 ? 8.078 11.312 -15.263 1.00 63.34 87 PRO A O 1
ATOM 741 N N . GLU A 1 88 ? 9.670 11.527 -13.714 1.00 61.34 88 GLU A N 1
ATOM 742 C CA . GLU A 1 88 ? 10.516 12.470 -14.453 1.00 61.34 88 GLU A CA 1
ATOM 743 C C . GLU A 1 88 ? 10.988 11.905 -15.799 1.00 61.34 88 GLU A C 1
ATOM 745 O O . GLU A 1 88 ? 11.025 12.615 -16.803 1.00 61.34 88 GLU A O 1
ATOM 750 N N . SER A 1 89 ? 11.316 10.614 -15.850 1.00 61.75 89 SER A N 1
ATOM 751 C CA . SER A 1 89 ? 11.717 9.932 -17.082 1.00 61.75 89 SER A CA 1
ATOM 752 C C . SER A 1 89 ? 10.529 9.607 -17.993 1.00 61.75 89 SER A C 1
ATOM 754 O O . SER A 1 89 ? 10.698 9.614 -19.206 1.00 61.75 89 SER A O 1
ATOM 756 N N . ILE A 1 90 ? 9.318 9.438 -17.449 1.00 63.53 90 ILE A N 1
ATOM 757 C CA . ILE A 1 90 ? 8.084 9.334 -18.247 1.00 63.53 90 ILE A CA 1
ATOM 758 C C . ILE A 1 90 ? 7.723 10.693 -18.865 1.00 63.53 90 ILE A C 1
ATOM 760 O O . ILE A 1 90 ? 7.383 10.753 -20.043 1.00 63.53 90 ILE A O 1
ATOM 764 N N . PHE A 1 91 ? 7.846 11.795 -18.118 1.00 63.41 91 PHE A N 1
ATOM 765 C CA . PHE A 1 91 ? 7.575 13.141 -18.637 1.00 63.41 91 PHE A CA 1
ATOM 766 C C . PHE A 1 91 ? 8.643 13.632 -19.627 1.00 63.41 91 PHE A C 1
ATOM 768 O O . PHE A 1 91 ? 8.304 14.270 -20.624 1.00 63.41 91 PHE A O 1
ATOM 775 N N . SER A 1 92 ? 9.920 13.321 -19.389 1.00 58.78 92 SER A N 1
ATOM 776 C CA . SER A 1 92 ? 11.020 13.723 -20.281 1.00 58.78 92 SER A CA 1
ATOM 777 C C . SER A 1 92 ? 11.182 12.828 -21.513 1.00 58.78 92 SER A C 1
ATOM 779 O O . SER A 1 92 ? 11.567 13.333 -22.563 1.00 58.78 92 SER A O 1
ATOM 781 N N . GLN A 1 93 ? 10.845 11.533 -21.442 1.00 52.56 93 GLN A N 1
ATOM 782 C CA . GLN A 1 93 ? 10.782 10.674 -22.634 1.00 52.56 93 GLN A CA 1
ATOM 783 C C . GLN A 1 93 ? 9.447 10.827 -23.370 1.00 52.56 93 GLN A C 1
ATOM 785 O O . GLN A 1 93 ? 9.428 10.808 -24.593 1.00 52.56 93 GLN A O 1
ATOM 790 N N . GLY A 1 94 ? 8.334 11.069 -22.671 1.00 56.38 94 GLY A N 1
ATOM 791 C CA . GLY A 1 94 ? 7.033 11.345 -23.288 1.00 56.38 94 GLY A CA 1
ATOM 792 C C . GLY A 1 94 ? 7.051 12.566 -24.210 1.00 56.38 94 GLY A C 1
ATOM 793 O O . GLY A 1 94 ? 6.436 12.534 -25.272 1.00 56.38 94 GLY A O 1
ATOM 794 N N . SER A 1 95 ? 7.815 13.609 -23.864 1.00 54.12 95 SER A N 1
ATOM 795 C CA . SER A 1 95 ? 8.028 14.765 -24.745 1.00 54.12 95 SER A CA 1
ATOM 796 C C . SER A 1 95 ? 8.895 14.440 -25.969 1.00 54.12 95 SER A C 1
ATOM 798 O O . SER A 1 95 ? 8.655 14.994 -27.039 1.00 54.12 95 SER A O 1
ATOM 800 N N . GLN A 1 96 ? 9.843 13.504 -25.859 1.00 53.41 96 GLN A N 1
ATOM 801 C CA . GLN A 1 96 ? 10.629 13.011 -26.997 1.00 53.41 96 GLN A CA 1
ATOM 802 C C . GLN A 1 96 ? 9.803 12.096 -27.916 1.00 53.41 96 GLN A C 1
ATOM 804 O O . GLN A 1 96 ? 9.963 12.156 -29.132 1.00 53.41 96 GLN A O 1
ATOM 809 N N . ILE A 1 97 ? 8.865 11.314 -27.368 1.00 55.12 97 ILE A N 1
ATOM 810 C CA . ILE A 1 97 ? 7.975 10.444 -28.152 1.00 55.12 97 ILE A CA 1
ATOM 811 C C . ILE A 1 97 ? 6.833 11.256 -28.802 1.00 55.12 97 ILE A C 1
ATOM 813 O O . ILE A 1 97 ? 6.422 10.966 -29.922 1.00 55.12 97 ILE A O 1
ATOM 817 N N . ALA A 1 98 ? 6.371 12.334 -28.159 1.00 57.66 98 ALA A N 1
ATOM 818 C CA . ALA A 1 98 ? 5.457 13.312 -28.762 1.00 57.66 98 ALA A CA 1
ATOM 819 C C . ALA A 1 98 ? 6.112 14.145 -29.887 1.00 57.66 98 ALA A C 1
ATOM 821 O O . ALA A 1 98 ? 5.410 14.806 -30.650 1.00 57.66 98 ALA A O 1
ATOM 822 N N . GLY A 1 99 ? 7.446 14.102 -29.994 1.00 54.09 99 GLY A N 1
ATOM 823 C CA . GLY A 1 99 ? 8.228 14.678 -31.087 1.00 54.09 99 GLY A CA 1
ATOM 824 C C . GLY A 1 99 ? 8.338 13.790 -32.332 1.00 54.09 99 GLY A C 1
ATOM 825 O O . GLY A 1 99 ? 8.871 14.254 -33.339 1.00 54.09 99 GLY A O 1
ATOM 826 N N . PHE A 1 100 ? 7.824 12.550 -32.313 1.00 56.31 100 PHE A N 1
ATOM 827 C CA . PHE A 1 100 ? 7.618 11.778 -33.543 1.00 56.31 100 PHE A CA 1
ATOM 828 C C . PHE A 1 100 ? 6.436 12.386 -34.312 1.00 56.31 100 PHE A C 1
ATOM 830 O O . PHE A 1 100 ? 5.299 11.923 -34.235 1.00 56.31 100 PHE A O 1
ATOM 837 N N . SER A 1 101 ? 6.694 13.477 -35.035 1.00 58.78 101 SER A N 1
ATOM 838 C CA . SER A 1 101 ? 5.751 14.015 -36.008 1.00 58.78 101 SER A CA 1
ATOM 839 C C . SER A 1 101 ? 5.539 13.005 -37.135 1.00 58.78 101 SER A C 1
ATOM 841 O O . SER A 1 101 ? 6.469 12.325 -37.567 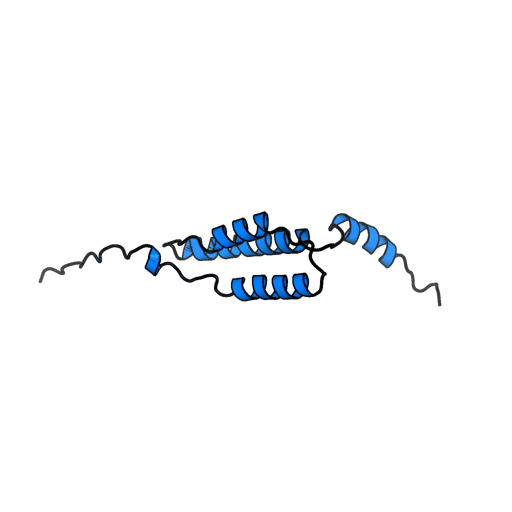1.00 58.78 101 SER A O 1
ATOM 843 N N . ALA A 1 102 ? 4.315 12.964 -37.664 1.00 57.84 102 ALA A N 1
ATOM 844 C CA . ALA A 1 102 ? 3.882 12.164 -38.815 1.00 57.84 102 ALA A CA 1
ATOM 845 C C . ALA A 1 102 ? 4.590 12.509 -40.150 1.00 57.84 102 ALA A C 1
ATOM 847 O O . ALA A 1 102 ? 4.077 12.215 -41.220 1.00 57.84 102 ALA A O 1
ATOM 848 N N . SER A 1 103 ? 5.759 13.147 -40.100 1.00 56.06 103 SER A N 1
ATOM 849 C CA . SER A 1 103 ? 6.602 13.518 -41.239 1.00 56.06 103 SER A CA 1
ATOM 850 C C . SER A 1 103 ? 7.582 12.413 -41.650 1.00 56.06 103 SER A C 1
ATOM 852 O O . SER A 1 103 ? 8.513 12.683 -42.401 1.00 56.06 103 SER A O 1
ATOM 854 N N . TYR A 1 104 ? 7.423 11.198 -41.114 1.00 54.81 104 TYR A N 1
ATOM 855 C CA . TYR A 1 104 ? 8.254 10.033 -41.441 1.00 54.81 104 TYR A CA 1
ATOM 856 C C . TYR A 1 104 ? 7.499 8.945 -42.226 1.00 54.81 104 TYR A C 1
ATOM 858 O O . TYR A 1 104 ? 7.901 7.781 -42.216 1.00 54.81 104 TYR A O 1
ATOM 866 N N . ILE A 1 105 ? 6.408 9.324 -42.898 1.00 52.31 105 ILE A N 1
ATOM 867 C CA . ILE A 1 105 ? 5.742 8.534 -43.944 1.00 52.31 105 ILE A CA 1
ATOM 868 C C . ILE A 1 105 ? 5.653 9.400 -45.197 1.00 52.31 105 ILE A C 1
ATOM 870 O O . ILE A 1 105 ? 5.314 10.596 -45.043 1.00 52.31 105 ILE A O 1
#

Solvent-accessible surface area (backbone atoms only — not comparable to full-atom values): 6460 Å² total; per-residue (Å²): 136,85,82,77,79,77,78,74,76,82,77,62,69,71,80,46,55,72,66,63,64,75,53,52,58,56,53,50,53,49,51,53,36,42,75,72,64,60,36,63,77,56,65,69,62,53,47,54,53,49,51,64,58,62,57,63,54,90,44,72,67,57,52,52,51,48,50,65,52,42,52,60,51,51,49,52,52,50,49,67,23,31,86,62,73,53,69,69,51,50,58,60,46,48,56,58,59,70,60,66,60,85,81,84,114

pLDDT: mean 77.33, std 14.31, range [45.16, 94.38]

InterPro domains:
  IPR017744 Cellulose biosynthesis protein BcsG [PF11658] (23-105)

Nearest PDB structures (foldseek):
  9fmv-assembly1_C  TM=9.001E-01  e=8.096E-11  Escherichia coli

Radius of gyration: 22.55 Å; Cα contacts (8 Å, |Δi|>4): 42; chains: 1; bounding box: 52×30×80 Å

Foldseek 3Di:
DDDPPPPDDDDDLVVQQPDLVCVVVLVVVVVVCVVVVQFQDDVVLVVVLNVLSRDRDPDPVVNVVSVVVSVVVSVVNRVVRGPDDPVVCCVVVVVVVVPPPPPPD

Mean predicted aligned error: 11.91 Å

Organism: Acinetobacter baumannii (NCBI:txid470)

Sequence (105 aa):
MTNKKTTAAPLPLWQYWRGLGGWNFYFLVKFALLWAGYLNFHPMLNLVFLAFLLVPIPREKLHRIRHWIAIPLGFALFWHDTWLPGPESIFSQGSQIAGFSASYI

Secondary structure (DSSP, 8-state):
-------PPPPPGGGG----TTHHHHHHHHHHHHHTT-B---HHHHHHHHHHHH---S-HHHHHHHHHHHHHHHHHHHHHHBTPPPHHHHHHHHHHHTT--STT-